Protein AF-A5H0W5-F1 (afdb_monomer_lite)

Sequence (96 aa):
HPYFSYKDLLGFFILGLLLTLLALFAPNLLGDTENFIPADPLLTPPHIKPEWYFLFAYAILRSIPNKLGGVLALLFSILILMLVPMLHTSKQRSAT

pLDDT: mean 95.61, std 6.2, range [53.81, 98.62]

Secondary structure (DSSP, 8-state):
--HHHHHHHHHHHHHHHHHHHHHHH-TTTTS-GGGGSPP-TT---TT----GGGHHHHHHHHHSSSHHHHHHHHHHHHHHHHHTTTT---S-PPP-

Radius of gyration: 20.55 Å; chains: 1; bounding box: 57×20×48 Å

Organism: Amblyraja radiata (NCBI:txid386614)

InterPro domains:
  IPR005798 Cytochrome b/b6, C-terminal [PF00032] (38-95)
  IPR005798 Cytochrome b/b6, C-terminal [PS51003] (1-96)
  IPR027387 Cytochrome b/b6-like domain superfamily [G3DSA:1.20.810.10] (1-96)
  IPR036150 Cytochrome b/b6, C-terminal domain superfamily [SSF81648] (1-94)

Structure (mmCIF, N/CA/C/O backbone):
data_AF-A5H0W5-F1
#
_entry.id   AF-A5H0W5-F1
#
loop_
_atom_site.group_PDB
_atom_site.id
_atom_site.type_symbol
_atom_site.label_atom_id
_atom_site.label_alt_id
_atom_site.label_comp_id
_atom_site.label_asym_id
_atom_site.label_entity_id
_atom_site.label_seq_id
_atom_site.pdbx_PDB_ins_code
_atom_site.Cartn_x
_atom_site.Cartn_y
_atom_site.Cartn_z
_atom_site.occupancy
_atom_site.B_iso_or_equiv
_atom_site.auth_seq_id
_atom_site.auth_comp_id
_atom_site.auth_asym_id
_atom_site.auth_atom_id
_atom_site.pdbx_PDB_model_num
ATOM 1 N N . HIS A 1 1 ? 21.799 9.699 -24.039 1.00 69.38 1 HIS A N 1
ATOM 2 C CA . HIS A 1 1 ? 20.494 9.272 -24.587 1.00 69.38 1 HIS A CA 1
ATOM 3 C C . HIS A 1 1 ? 20.747 8.343 -25.757 1.00 69.38 1 HIS A C 1
ATOM 5 O O . HIS A 1 1 ? 21.229 8.821 -26.775 1.00 69.38 1 HIS A O 1
ATOM 11 N N . PRO A 1 2 ? 20.672 7.020 -25.519 1.00 90.00 2 PRO A N 1
ATOM 12 C CA . PRO A 1 2 ? 19.416 6.296 -25.793 1.00 90.00 2 PRO A CA 1
ATOM 13 C C . PRO A 1 2 ? 18.970 5.285 -24.712 1.00 90.00 2 PRO A C 1
ATOM 15 O O . PRO A 1 2 ? 17.807 4.899 -24.676 1.00 90.00 2 PRO A O 1
ATOM 18 N N . TYR A 1 3 ? 19.866 4.873 -23.811 1.00 94.12 3 TYR A N 1
ATOM 19 C CA . TYR A 1 3 ? 19.638 3.724 -22.924 1.00 94.12 3 TYR A CA 1
ATOM 20 C C . TYR A 1 3 ? 18.467 3.893 -21.949 1.00 94.12 3 TYR A C 1
ATOM 22 O O . TYR A 1 3 ? 17.581 3.045 -21.910 1.00 94.12 3 TYR A O 1
ATOM 30 N N . PHE A 1 4 ? 18.426 4.996 -21.195 1.00 95.50 4 PHE A N 1
ATOM 31 C CA . PHE A 1 4 ? 17.317 5.244 -20.269 1.00 95.50 4 PHE A CA 1
ATOM 32 C C . PHE A 1 4 ? 15.990 5.455 -21.003 1.00 95.50 4 PHE A C 1
ATOM 34 O O . PHE A 1 4 ? 14.979 4.941 -20.559 1.00 95.50 4 PHE A O 1
ATOM 41 N N . SER A 1 5 ? 15.999 6.081 -22.184 1.00 96.81 5 SER A N 1
ATOM 42 C CA . SER A 1 5 ? 14.785 6.265 -22.987 1.00 96.81 5 SER A CA 1
ATOM 43 C C . SER A 1 5 ? 14.172 4.933 -23.441 1.00 96.81 5 SER A C 1
ATOM 45 O O . SER A 1 5 ? 12.971 4.742 -23.285 1.00 96.81 5 SER A O 1
ATOM 47 N N . TYR A 1 6 ? 14.977 3.986 -23.941 1.00 97.12 6 TYR A N 1
ATOM 48 C CA . TYR A 1 6 ? 14.473 2.648 -24.284 1.00 97.12 6 TYR A CA 1
ATOM 49 C C . TYR A 1 6 ? 14.030 1.856 -23.050 1.00 97.12 6 TYR A C 1
ATOM 51 O O . TYR A 1 6 ? 13.016 1.162 -23.100 1.00 97.12 6 TYR A O 1
ATOM 59 N N . LYS A 1 7 ? 14.758 1.981 -21.934 1.00 96.88 7 LYS A N 1
ATOM 60 C CA . LYS A 1 7 ? 14.401 1.337 -20.664 1.00 96.88 7 LYS A CA 1
ATOM 61 C C . LYS A 1 7 ? 13.054 1.836 -20.135 1.00 96.88 7 LYS A C 1
ATOM 63 O O . LYS A 1 7 ? 12.210 1.030 -19.755 1.00 96.88 7 LYS A O 1
ATOM 68 N N . ASP A 1 8 ? 12.848 3.148 -20.135 1.00 97.25 8 ASP A N 1
ATOM 69 C CA . ASP A 1 8 ? 11.630 3.773 -19.624 1.00 97.25 8 ASP A CA 1
ATOM 70 C C . ASP A 1 8 ? 10.442 3.470 -20.543 1.00 97.25 8 ASP A C 1
ATOM 72 O O . ASP A 1 8 ? 9.357 3.155 -20.059 1.00 97.25 8 ASP A O 1
ATOM 76 N N . LEU A 1 9 ? 10.659 3.459 -21.864 1.00 98.00 9 LEU A N 1
ATOM 77 C CA . LEU A 1 9 ? 9.645 3.058 -22.839 1.00 98.00 9 LEU A CA 1
ATOM 78 C C . LEU A 1 9 ? 9.205 1.601 -22.631 1.00 98.00 9 LEU A C 1
ATOM 80 O O . LEU A 1 9 ? 8.010 1.312 -22.637 1.00 98.00 9 LEU A O 1
ATOM 84 N N . LEU A 1 10 ? 10.153 0.690 -22.396 1.00 98.06 10 LEU A N 1
ATOM 85 C CA . LEU A 1 10 ? 9.841 -0.698 -22.058 1.00 98.06 10 LEU A CA 1
ATOM 86 C C . LEU A 1 10 ? 9.020 -0.785 -20.762 1.00 98.06 10 LEU A C 1
ATOM 88 O O . LEU A 1 10 ? 7.999 -1.470 -20.731 1.00 98.06 10 LEU A O 1
ATOM 92 N N . GLY A 1 11 ? 9.431 -0.068 -19.711 1.00 98.25 11 GLY A N 1
ATOM 93 C CA . GLY A 1 11 ? 8.700 -0.015 -18.442 1.00 98.25 11 GLY A CA 1
ATOM 94 C C . GLY A 1 11 ? 7.270 0.509 -18.602 1.00 98.25 11 GLY A C 1
ATOM 95 O O . GLY A 1 11 ? 6.336 -0.061 -18.039 1.00 98.25 11 GLY A O 1
ATOM 96 N N . PHE A 1 12 ? 7.084 1.537 -19.430 1.00 98.38 12 PHE A N 1
ATOM 97 C CA . PHE A 1 12 ? 5.771 2.082 -19.760 1.00 98.38 12 PHE A CA 1
ATOM 98 C C . PHE A 1 12 ? 4.873 1.051 -20.455 1.00 98.38 12 PHE A C 1
ATOM 100 O O . PHE A 1 12 ? 3.718 0.888 -20.062 1.00 98.38 12 PHE A O 1
ATOM 107 N N . PHE A 1 13 ? 5.393 0.311 -21.441 1.00 98.56 13 PHE A N 1
ATOM 108 C CA . PHE A 1 13 ? 4.617 -0.733 -22.117 1.00 98.56 13 PHE A CA 1
ATOM 109 C C . PHE A 1 13 ? 4.231 -1.878 -21.180 1.00 98.56 13 PHE A C 1
ATOM 111 O O . PHE A 1 13 ? 3.101 -2.358 -21.252 1.00 98.56 13 PHE A O 1
ATOM 118 N N . ILE A 1 14 ? 5.123 -2.287 -20.273 1.00 98.56 14 ILE A N 1
ATOM 119 C CA . ILE A 1 14 ? 4.811 -3.307 -19.261 1.00 98.56 14 ILE A CA 1
ATOM 120 C C . ILE A 1 14 ? 3.691 -2.817 -18.336 1.00 98.56 14 ILE A C 1
ATOM 122 O O . ILE A 1 14 ? 2.721 -3.542 -18.116 1.00 98.56 14 ILE A O 1
ATOM 126 N N . LEU A 1 15 ? 3.783 -1.582 -17.830 1.00 98.50 15 LEU A N 1
ATOM 127 C CA . LEU A 1 15 ? 2.742 -0.990 -16.987 1.00 98.50 15 LEU A CA 1
ATOM 128 C C . LEU A 1 15 ? 1.398 -0.912 -17.726 1.00 98.50 15 LEU A C 1
ATOM 130 O O . LEU A 1 15 ? 0.370 -1.308 -17.178 1.00 98.50 15 LEU A O 1
ATOM 134 N N . GLY A 1 16 ? 1.407 -0.438 -18.974 1.00 98.62 16 GLY A N 1
ATOM 135 C CA . GLY A 1 16 ? 0.212 -0.340 -19.810 1.00 98.62 16 GLY A CA 1
ATOM 136 C C . GLY A 1 16 ? -0.426 -1.702 -20.084 1.00 98.62 16 GLY A C 1
ATOM 137 O O . GLY A 1 16 ? -1.646 -1.842 -19.992 1.00 98.62 16 GLY A O 1
ATOM 138 N N . LEU A 1 17 ? 0.382 -2.731 -20.351 1.00 98.56 17 LEU A N 1
ATOM 139 C CA . LEU A 1 17 ? -0.106 -4.097 -20.529 1.00 98.56 17 LEU A CA 1
ATOM 140 C C . LEU A 1 17 ? -0.782 -4.614 -19.252 1.00 98.56 17 LEU A C 1
ATOM 142 O O . LEU A 1 17 ? -1.906 -5.099 -19.310 1.00 98.56 17 LEU A O 1
ATOM 146 N N . LEU A 1 18 ? -0.145 -4.473 -18.088 1.00 98.50 18 LEU A N 1
ATOM 147 C CA . LEU A 1 18 ? -0.726 -4.929 -16.820 1.00 98.50 18 LEU A CA 1
ATOM 148 C C . LEU A 1 18 ? -2.030 -4.194 -16.485 1.00 98.50 18 LEU A C 1
ATOM 150 O O . LEU A 1 18 ? -3.002 -4.822 -16.065 1.00 98.50 18 LEU A O 1
ATOM 154 N N . LEU A 1 19 ? -2.076 -2.880 -16.715 1.00 98.50 19 LEU A N 1
ATOM 155 C CA . LEU A 1 19 ? -3.274 -2.077 -16.483 1.00 98.50 19 LEU A CA 1
ATOM 156 C C . LEU A 1 19 ? -4.421 -2.479 -17.418 1.00 98.50 19 LEU A C 1
ATOM 158 O O . LEU A 1 19 ? -5.554 -2.628 -16.968 1.00 98.50 19 LEU A O 1
ATOM 162 N N . THR A 1 20 ? -4.137 -2.675 -18.708 1.00 98.50 20 THR A N 1
ATOM 163 C CA . THR A 1 20 ? -5.154 -3.095 -19.686 1.00 98.50 20 THR A CA 1
ATOM 164 C C . THR A 1 20 ? -5.656 -4.507 -19.412 1.00 98.50 20 THR A C 1
ATOM 166 O O . THR A 1 20 ? -6.858 -4.739 -19.502 1.00 98.50 20 THR A O 1
ATOM 169 N N . LEU A 1 21 ? -4.783 -5.429 -18.997 1.00 98.56 21 LEU A N 1
ATOM 170 C CA . LEU A 1 21 ? -5.199 -6.764 -18.571 1.00 98.56 21 LEU A CA 1
ATOM 171 C C . LEU A 1 21 ? -6.157 -6.699 -17.376 1.00 98.56 21 LEU A C 1
ATOM 173 O O . LEU A 1 21 ? -7.216 -7.324 -17.412 1.00 98.56 21 LEU A O 1
ATOM 177 N N . LEU A 1 22 ? -5.822 -5.912 -16.348 1.00 98.56 22 LEU A N 1
ATOM 178 C CA . LEU A 1 22 ? -6.693 -5.723 -15.189 1.00 98.56 22 LEU A CA 1
ATOM 179 C C . LEU A 1 22 ? -8.039 -5.112 -15.603 1.00 98.56 22 LEU A C 1
ATOM 181 O O . LEU A 1 22 ? -9.083 -5.656 -15.263 1.00 98.56 22 LEU A O 1
ATOM 185 N N . ALA A 1 23 ? -8.026 -4.019 -16.365 1.00 98.19 23 ALA A N 1
ATOM 186 C CA . ALA A 1 23 ? -9.239 -3.293 -16.732 1.00 98.19 23 ALA A CA 1
ATOM 187 C C . ALA A 1 23 ? -10.174 -4.094 -17.653 1.00 98.19 23 ALA A C 1
ATOM 189 O O . ALA A 1 23 ? -11.391 -4.011 -17.504 1.00 98.19 23 ALA A O 1
ATOM 190 N N . LEU A 1 24 ? -9.627 -4.861 -18.603 1.00 98.50 24 LEU A N 1
ATOM 191 C CA . LEU A 1 24 ? -10.428 -5.581 -19.597 1.00 98.50 24 LEU A CA 1
ATOM 192 C C . LEU A 1 24 ? -10.875 -6.965 -19.122 1.00 98.50 24 LEU A C 1
ATOM 194 O O . LEU A 1 24 ? -11.982 -7.381 -19.456 1.00 98.50 24 LEU A O 1
ATOM 198 N N . PHE A 1 25 ? -10.045 -7.681 -18.358 1.00 98.38 25 PHE A N 1
ATOM 199 C CA . PHE A 1 25 ? -10.356 -9.055 -17.948 1.00 98.38 25 PHE A CA 1
ATOM 200 C C . PHE A 1 25 ? -10.835 -9.174 -16.500 1.00 98.38 25 PHE A C 1
ATOM 202 O O . PHE A 1 25 ? -11.566 -10.113 -16.190 1.00 98.38 25 PHE A O 1
ATOM 209 N N . ALA A 1 26 ? -10.449 -8.260 -15.604 1.00 98.00 26 ALA A N 1
ATOM 210 C CA . ALA A 1 26 ? -10.768 -8.367 -14.180 1.00 98.00 26 ALA A CA 1
ATOM 211 C C . ALA A 1 26 ? -10.962 -6.993 -13.491 1.00 98.00 26 ALA A C 1
ATOM 213 O O . ALA A 1 26 ? -10.313 -6.717 -12.477 1.00 98.00 26 ALA A O 1
ATOM 214 N N . PRO A 1 27 ? -11.864 -6.123 -13.995 1.00 97.06 27 PRO A N 1
ATOM 215 C CA . PRO A 1 27 ? -11.961 -4.721 -13.565 1.00 97.06 27 PRO A CA 1
ATOM 216 C C . PRO A 1 27 ? -12.272 -4.545 -12.073 1.00 97.06 27 PRO A C 1
ATOM 218 O O . PRO A 1 27 ? -11.817 -3.588 -11.455 1.00 97.06 27 PRO A O 1
ATOM 221 N N . ASN A 1 28 ? -13.007 -5.491 -11.482 1.00 96.88 28 ASN A N 1
ATOM 222 C CA . ASN A 1 28 ? -13.427 -5.435 -10.080 1.00 96.88 28 ASN A CA 1
ATOM 223 C C . ASN A 1 28 ? -12.534 -6.262 -9.143 1.00 96.88 28 ASN A C 1
ATOM 225 O O . ASN A 1 28 ? -12.841 -6.369 -7.961 1.00 96.88 28 ASN A O 1
ATOM 229 N N . LEU A 1 29 ? -11.435 -6.847 -9.638 1.00 97.56 29 LEU A N 1
ATOM 230 C CA . LEU A 1 29 ? -10.580 -7.743 -8.848 1.00 97.56 29 LEU A CA 1
ATOM 231 C C . LEU A 1 29 ? -9.984 -7.069 -7.606 1.00 97.56 29 LEU A C 1
ATOM 233 O O . LEU A 1 29 ? -9.803 -7.714 -6.579 1.00 97.56 29 LEU A O 1
ATOM 237 N N . LEU A 1 30 ? -9.659 -5.780 -7.715 1.00 97.19 30 LEU A N 1
ATOM 238 C CA . LEU A 1 30 ? -9.061 -4.993 -6.635 1.00 97.19 30 LEU A CA 1
ATOM 239 C C . LEU A 1 30 ? -10.088 -4.155 -5.853 1.00 97.19 30 LEU A C 1
ATOM 241 O O . LEU A 1 30 ? -9.705 -3.451 -4.919 1.00 97.19 30 LEU A O 1
ATOM 245 N N . GLY A 1 31 ? -11.361 -4.186 -6.254 1.00 94.69 31 GLY A N 1
ATOM 246 C CA . GLY A 1 31 ? -12.441 -3.420 -5.633 1.00 94.69 31 GLY A CA 1
ATOM 247 C C . GLY A 1 31 ? -13.172 -4.207 -4.547 1.00 94.69 31 GLY A C 1
ATOM 248 O O . GLY A 1 31 ? -13.046 -5.426 -4.451 1.00 94.69 31 GLY A O 1
ATOM 249 N N . ASP A 1 32 ? -13.963 -3.501 -3.740 1.00 95.19 32 ASP A N 1
ATOM 250 C CA . ASP A 1 32 ? -14.897 -4.125 -2.805 1.00 95.19 32 ASP A CA 1
ATOM 251 C C . ASP A 1 32 ? -16.309 -4.147 -3.400 1.00 95.19 32 ASP A C 1
ATOM 253 O O . ASP A 1 32 ? -16.779 -3.145 -3.944 1.00 95.19 32 ASP A O 1
ATOM 257 N N . THR A 1 33 ? -16.993 -5.285 -3.292 1.00 93.38 33 THR A N 1
ATOM 258 C CA . THR A 1 33 ? -18.377 -5.438 -3.745 1.00 93.38 33 THR A CA 1
ATOM 259 C C . THR A 1 33 ? -19.351 -4.550 -2.973 1.00 93.38 33 THR A C 1
ATOM 261 O O . THR A 1 33 ? -20.367 -4.146 -3.536 1.00 93.38 33 THR A O 1
ATOM 264 N N . GLU A 1 34 ? -19.050 -4.211 -1.714 1.00 93.12 34 GLU A N 1
ATOM 265 C CA . GLU A 1 34 ? -19.905 -3.346 -0.887 1.00 93.12 34 GLU A CA 1
ATOM 266 C C . GLU A 1 34 ? -20.019 -1.921 -1.460 1.00 93.12 34 GLU A C 1
ATOM 268 O O . GLU A 1 34 ? -21.057 -1.284 -1.303 1.00 93.12 34 GLU A O 1
ATOM 273 N N . ASN A 1 35 ? -19.027 -1.452 -2.231 1.00 95.12 35 ASN A N 1
ATOM 274 C CA . ASN A 1 35 ? -19.037 -0.119 -2.854 1.00 95.12 35 ASN A CA 1
ATOM 275 C C . ASN A 1 35 ? -20.027 0.025 -4.026 1.00 95.12 35 ASN A C 1
ATOM 277 O O . ASN A 1 35 ? -20.227 1.133 -4.522 1.00 95.12 35 ASN A O 1
ATOM 281 N N . PHE A 1 36 ? -20.649 -1.067 -4.485 1.00 95.12 36 PHE A N 1
ATOM 282 C CA . PHE A 1 36 ? -21.741 -1.005 -5.466 1.00 95.12 36 PHE A CA 1
ATOM 283 C C . PHE A 1 36 ? -23.111 -0.749 -4.823 1.00 95.12 36 PHE A C 1
ATOM 285 O O . PHE A 1 36 ? -24.084 -0.497 -5.537 1.00 95.12 36 PHE A O 1
ATOM 292 N N . ILE A 1 3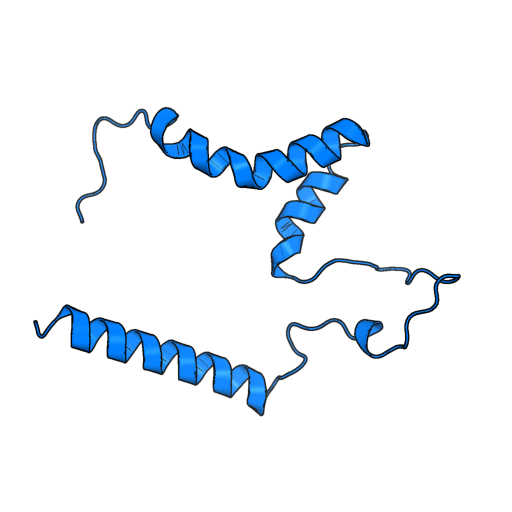7 ? -23.204 -0.808 -3.494 1.00 94.94 37 ILE A N 1
ATOM 293 C CA . ILE A 1 37 ? -24.419 -0.491 -2.745 1.00 94.94 37 ILE A CA 1
ATOM 294 C C . ILE A 1 37 ? -24.400 1.016 -2.431 1.00 94.94 37 ILE A C 1
ATOM 296 O O . ILE A 1 37 ? -23.389 1.515 -1.935 1.00 94.94 37 ILE A O 1
ATOM 300 N N . PRO A 1 38 ? -25.484 1.771 -2.704 1.00 95.62 38 PRO A N 1
ATOM 301 C CA . PRO A 1 38 ? -25.565 3.176 -2.315 1.00 95.62 38 PRO A CA 1
ATOM 302 C C . PRO A 1 38 ? -25.344 3.362 -0.809 1.00 95.62 38 PRO A C 1
ATOM 304 O O . PRO A 1 38 ? -25.839 2.575 -0.004 1.00 95.62 38 PRO A O 1
ATOM 307 N N . ALA A 1 39 ? -24.620 4.415 -0.429 1.00 94.62 39 ALA A N 1
ATOM 308 C CA . ALA A 1 39 ? -24.285 4.667 0.968 1.00 94.62 39 ALA A CA 1
ATOM 309 C C . ALA A 1 39 ? -25.535 4.946 1.824 1.00 94.62 39 ALA A C 1
ATOM 311 O O . ALA A 1 39 ? -26.343 5.813 1.486 1.00 94.62 39 ALA A O 1
ATOM 312 N N . ASP A 1 40 ? -25.636 4.262 2.964 1.00 96.56 40 ASP A N 1
ATOM 313 C CA . ASP A 1 40 ? -26.642 4.499 4.001 1.00 96.56 40 ASP A CA 1
ATOM 314 C C . ASP A 1 40 ? -25.949 4.992 5.288 1.00 96.56 40 ASP A C 1
ATOM 316 O O . ASP A 1 40 ? -25.216 4.230 5.920 1.00 96.56 40 ASP A O 1
ATOM 320 N N . PRO A 1 41 ? -26.156 6.254 5.712 1.00 95.81 41 PRO A N 1
ATOM 321 C CA . PRO A 1 41 ? -25.549 6.790 6.932 1.00 95.81 41 PRO A CA 1
ATOM 322 C C . PRO A 1 41 ? -25.962 6.069 8.223 1.00 95.81 41 PRO A C 1
ATOM 324 O O . PRO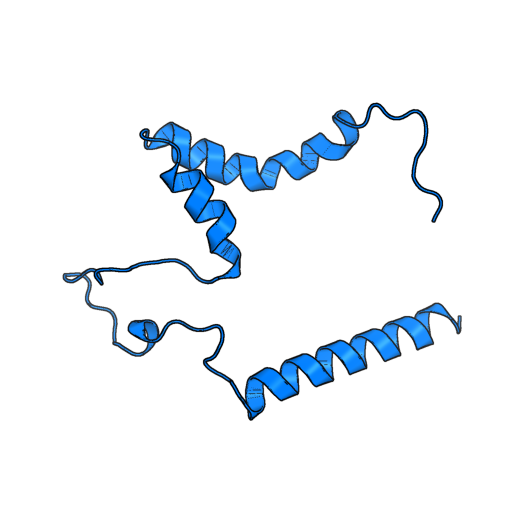 A 1 41 ? -25.294 6.233 9.244 1.00 95.81 41 PRO A O 1
ATOM 327 N N . LEU A 1 42 ? -27.072 5.326 8.210 1.00 96.62 42 LEU A N 1
ATOM 328 C CA . LEU A 1 42 ? -27.612 4.636 9.382 1.00 96.62 42 LEU A CA 1
ATOM 329 C C . LEU A 1 42 ? -27.128 3.185 9.497 1.00 96.62 42 LEU A C 1
ATOM 331 O O . LEU A 1 42 ? -27.341 2.564 10.541 1.00 96.62 42 LEU A O 1
ATOM 335 N N . LEU A 1 43 ? -26.473 2.645 8.465 1.00 95.06 43 LEU A N 1
ATOM 336 C CA . LEU A 1 43 ? -26.068 1.244 8.402 1.00 95.06 43 LEU A CA 1
ATOM 337 C C . LEU A 1 43 ? -24.590 1.104 8.022 1.00 95.06 43 LEU A C 1
ATOM 339 O O . LEU A 1 43 ? -24.173 1.441 6.919 1.00 95.06 43 LEU A O 1
ATOM 343 N N . THR A 1 44 ? -23.789 0.545 8.932 1.00 92.25 44 THR A N 1
ATOM 344 C CA . THR A 1 44 ? -22.392 0.193 8.644 1.00 92.25 44 THR A CA 1
ATOM 345 C C . THR A 1 44 ? -22.282 -1.266 8.205 1.00 92.25 44 THR A C 1
ATOM 347 O O . THR A 1 44 ? -22.756 -2.139 8.941 1.00 92.25 44 THR A O 1
ATOM 350 N N . PRO A 1 45 ? -21.615 -1.562 7.077 1.00 93.38 45 PRO A N 1
ATOM 351 C CA . PRO A 1 45 ? -21.370 -2.936 6.661 1.00 93.38 45 PRO A CA 1
ATOM 352 C C . PRO A 1 45 ? -20.546 -3.731 7.691 1.00 93.38 45 PRO A C 1
ATOM 354 O O . PRO A 1 45 ? -19.673 -3.166 8.360 1.00 93.38 45 PRO A O 1
ATOM 357 N N . PRO A 1 46 ? -20.783 -5.049 7.828 1.00 89.75 46 PRO A N 1
ATOM 358 C CA . PRO A 1 46 ? -20.172 -5.869 8.877 1.00 89.75 46 PRO A CA 1
ATOM 359 C C . PRO A 1 46 ? -18.651 -6.035 8.730 1.00 89.75 46 PRO A C 1
ATOM 361 O O . PRO A 1 46 ? -17.954 -6.202 9.732 1.00 89.75 46 PRO A O 1
ATOM 364 N N . HIS A 1 47 ? -18.118 -5.985 7.506 1.00 90.94 47 HIS A N 1
ATOM 365 C CA . HIS A 1 47 ? -16.695 -6.192 7.219 1.00 90.94 47 HIS A CA 1
ATOM 366 C C . HIS A 1 47 ? -16.032 -4.967 6.577 1.00 90.94 47 HIS A C 1
ATOM 368 O O . HIS A 1 47 ? -15.128 -5.116 5.752 1.00 90.94 47 HIS A O 1
ATOM 374 N N . ILE A 1 48 ? -16.431 -3.763 7.010 1.00 93.56 48 ILE A N 1
ATOM 375 C CA . ILE A 1 48 ? -15.875 -2.502 6.514 1.00 93.56 48 ILE A CA 1
ATOM 376 C C . ILE A 1 48 ? -14.342 -2.477 6.617 1.00 93.56 48 ILE A C 1
ATOM 378 O O . ILE A 1 48 ? -13.739 -2.663 7.681 1.00 93.56 48 ILE A O 1
ATOM 382 N N . LYS A 1 49 ? -13.700 -2.236 5.480 1.00 94.31 49 LYS A N 1
ATOM 383 C CA . LYS A 1 49 ? -12.248 -2.135 5.331 1.00 94.31 49 LYS A CA 1
ATOM 384 C C . LYS A 1 49 ? -11.935 -1.081 4.270 1.00 94.31 49 LYS A C 1
ATOM 386 O O . LYS A 1 49 ? -12.758 -0.856 3.386 1.00 94.31 49 LYS A O 1
ATOM 391 N N . PRO A 1 50 ? -10.766 -0.434 4.342 1.00 97.12 50 PRO A N 1
ATOM 392 C CA . PRO A 1 50 ? -10.331 0.429 3.260 1.00 97.12 50 PRO A CA 1
ATOM 393 C C . PRO A 1 50 ? -9.859 -0.409 2.066 1.00 97.12 50 PRO A C 1
ATOM 395 O O . PRO A 1 50 ? -9.723 -1.636 2.141 1.00 97.12 50 PRO A O 1
ATOM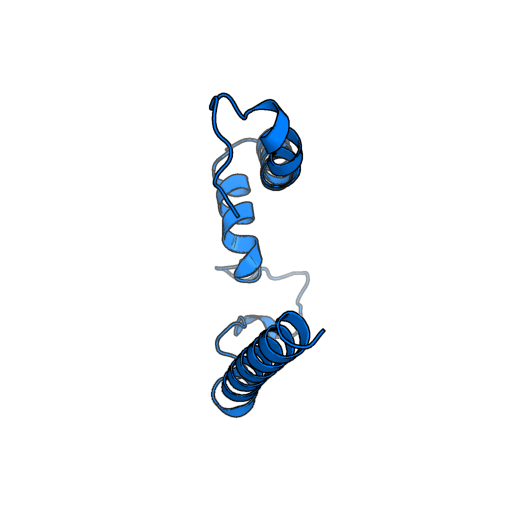 398 N N . GLU A 1 51 ? -9.540 0.272 0.978 1.00 97.62 51 GLU A N 1
ATOM 399 C CA . GLU A 1 51 ? -8.939 -0.316 -0.207 1.00 97.62 51 GLU A CA 1
ATOM 400 C C . GLU A 1 51 ? -7.607 -1.004 0.119 1.00 97.62 51 GLU A C 1
ATOM 402 O O . GLU A 1 51 ? -6.904 -0.679 1.083 1.00 97.62 51 GLU A O 1
ATOM 407 N N . TRP A 1 52 ? -7.242 -1.971 -0.722 1.00 97.56 52 TRP A N 1
ATOM 408 C CA . TRP A 1 52 ? -6.141 -2.902 -0.469 1.00 97.56 52 TRP A CA 1
ATOM 409 C C . TRP A 1 52 ? -4.802 -2.214 -0.154 1.00 97.56 52 TRP A C 1
ATOM 411 O O . TRP A 1 52 ? -4.069 -2.672 0.724 1.00 97.56 52 TRP A O 1
ATOM 421 N N . TYR A 1 53 ? -4.498 -1.089 -0.807 1.00 97.50 53 TYR A N 1
ATOM 422 C CA . TYR A 1 53 ? -3.254 -0.338 -0.605 1.00 97.50 53 TYR A CA 1
ATOM 423 C C . TYR A 1 53 ? -3.177 0.376 0.754 1.00 97.50 53 TYR A C 1
ATOM 425 O O . TYR A 1 53 ? -2.083 0.740 1.181 1.00 97.50 53 TYR A O 1
ATOM 433 N N . PHE A 1 54 ? -4.291 0.525 1.477 1.00 98.00 54 PHE A N 1
ATOM 434 C CA . PHE A 1 54 ? -4.324 1.064 2.842 1.00 98.00 54 PHE A CA 1
ATOM 435 C C . PHE A 1 54 ? -4.383 -0.011 3.933 1.00 98.00 54 PHE A C 1
ATOM 437 O O . PHE A 1 54 ? -4.281 0.318 5.119 1.00 98.00 54 PHE A O 1
ATOM 444 N N . LEU A 1 55 ? -4.504 -1.295 3.581 1.00 97.88 55 LEU A N 1
ATOM 445 C CA . LEU A 1 55 ? -4.663 -2.368 4.569 1.00 97.88 55 LEU A CA 1
ATOM 446 C C . LEU A 1 55 ? -3.488 -2.470 5.549 1.00 97.88 55 LEU A C 1
ATOM 448 O O . LEU A 1 55 ? -3.716 -2.759 6.723 1.00 97.88 55 LEU A O 1
ATOM 452 N N . PHE A 1 56 ? -2.254 -2.187 5.116 1.00 98.19 56 PHE A N 1
ATOM 453 C CA . PHE A 1 56 ? -1.090 -2.194 6.013 1.00 98.19 56 PHE A CA 1
ATOM 454 C C . PHE A 1 56 ? -1.226 -1.137 7.124 1.00 98.19 56 PHE A C 1
ATOM 456 O O . PHE A 1 56 ? -1.004 -1.420 8.300 1.00 98.19 56 PHE A O 1
ATOM 463 N N . ALA A 1 57 ? -1.660 0.069 6.758 1.00 97.69 57 ALA A N 1
ATOM 464 C CA . ALA A 1 57 ? -1.809 1.198 7.664 1.00 97.69 57 ALA A CA 1
ATOM 465 C C . ALA A 1 57 ? -3.020 0.992 8.593 1.00 97.69 57 ALA A C 1
ATOM 467 O O . ALA A 1 57 ? -2.952 1.241 9.798 1.00 97.69 57 ALA A O 1
ATOM 468 N N . TYR A 1 58 ? -4.108 0.436 8.054 1.00 97.38 58 TYR A N 1
ATOM 469 C CA . TYR A 1 58 ? -5.292 0.040 8.816 1.00 97.38 58 TYR A CA 1
ATOM 470 C C . TYR A 1 58 ? -5.005 -1.074 9.833 1.00 97.38 58 TYR A C 1
ATOM 472 O O . TYR A 1 58 ? -5.536 -1.051 10.946 1.00 97.38 58 TYR A O 1
ATOM 480 N N . ALA A 1 59 ? -4.140 -2.032 9.495 1.00 97.94 59 ALA A N 1
ATOM 481 C CA . ALA A 1 59 ? -3.686 -3.052 10.436 1.00 97.94 59 ALA A CA 1
ATOM 482 C C . ALA A 1 59 ? -2.899 -2.432 11.605 1.00 97.94 59 ALA A C 1
ATOM 484 O O . ALA A 1 59 ? -3.175 -2.763 12.759 1.00 97.94 59 ALA A O 1
ATOM 485 N N . ILE A 1 60 ? -1.995 -1.484 11.329 1.00 98.19 60 ILE A N 1
ATOM 486 C CA . ILE A 1 60 ? -1.257 -0.740 12.366 1.00 98.19 60 ILE A CA 1
ATOM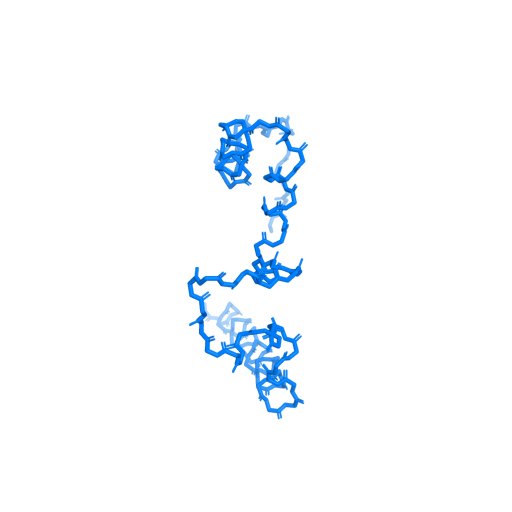 487 C C . ILE A 1 60 ? -2.229 0.025 13.275 1.00 98.19 60 ILE A C 1
ATOM 489 O O . ILE A 1 60 ? -2.150 -0.106 14.496 1.00 98.19 60 ILE A O 1
ATOM 493 N N . LEU A 1 61 ? -3.194 0.750 12.702 1.00 97.69 61 LEU A N 1
ATOM 494 C CA . LEU A 1 61 ? -4.210 1.496 13.453 1.00 97.69 61 LEU A CA 1
ATOM 495 C C . LEU A 1 61 ? -4.985 0.604 14.438 1.00 97.69 61 LEU A C 1
ATOM 497 O O . LEU A 1 61 ? -5.168 0.987 15.592 1.00 97.69 61 LEU A O 1
ATOM 501 N N . ARG A 1 62 ? -5.423 -0.585 14.002 1.00 96.81 62 ARG A N 1
ATOM 502 C CA . ARG A 1 62 ? -6.198 -1.526 14.835 1.00 96.81 62 ARG A CA 1
ATOM 503 C C . ARG A 1 62 ? -5.361 -2.304 15.848 1.00 96.81 62 ARG A C 1
ATOM 505 O O . ARG A 1 62 ? -5.927 -2.860 16.783 1.00 96.81 62 ARG A O 1
ATOM 512 N N . SER A 1 63 ? -4.041 -2.354 15.678 1.00 97.81 63 SER A N 1
ATOM 513 C CA . SER A 1 63 ? -3.153 -3.061 16.609 1.00 97.81 63 SER A CA 1
ATOM 514 C C . SER A 1 63 ? -3.006 -2.359 17.965 1.00 97.81 63 SER A C 1
ATOM 516 O O . SER A 1 63 ? -2.630 -2.996 18.947 1.00 97.81 63 SER A O 1
ATOM 518 N N . ILE A 1 64 ? -3.325 -1.060 18.039 1.00 98.06 64 ILE A N 1
ATOM 519 C CA . ILE A 1 64 ? -3.175 -0.249 19.249 1.00 98.06 64 ILE A CA 1
ATOM 520 C C . ILE 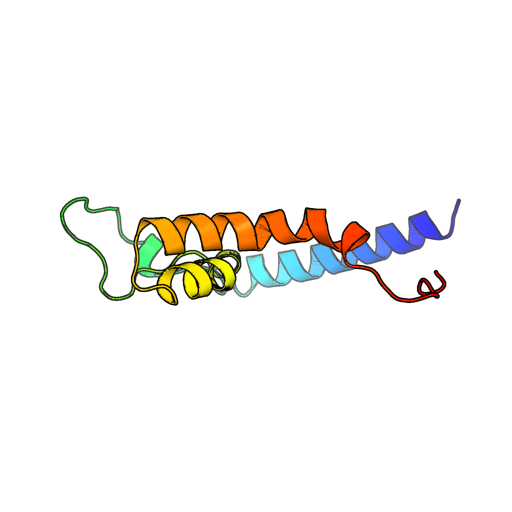A 1 64 ? -4.556 -0.006 19.879 1.00 98.06 64 ILE A C 1
ATOM 522 O O . ILE A 1 64 ? -5.357 0.737 19.309 1.00 98.06 64 ILE A O 1
ATOM 526 N N . PRO A 1 65 ? -4.846 -0.542 21.083 1.00 97.44 65 PRO A N 1
ATOM 527 C CA . PRO A 1 65 ? -6.133 -0.372 21.767 1.00 97.44 65 PRO A CA 1
ATOM 528 C C . PRO A 1 65 ? -6.261 1.011 22.445 1.00 97.44 65 PRO A C 1
ATOM 530 O O . PRO A 1 65 ? -6.728 1.137 23.574 1.00 97.44 65 PRO A O 1
ATOM 533 N N . ASN A 1 66 ? -5.817 2.074 21.771 1.00 98.25 66 ASN A N 1
ATOM 534 C CA . ASN A 1 66 ? -5.934 3.464 22.202 1.00 98.25 66 ASN A CA 1
ATOM 535 C C . ASN A 1 66 ? -6.208 4.354 20.984 1.00 98.25 66 ASN A C 1
ATOM 537 O O . ASN A 1 66 ? -5.459 4.315 20.010 1.00 98.25 66 ASN A O 1
ATOM 541 N N . LYS A 1 67 ? -7.244 5.199 21.058 1.00 95.81 67 LYS A N 1
ATOM 542 C CA . LYS A 1 67 ? -7.664 6.043 19.929 1.00 95.81 67 LYS A CA 1
ATOM 543 C C . LYS A 1 67 ? -6.566 7.004 19.461 1.00 95.81 67 LYS A C 1
ATOM 545 O O . LYS A 1 67 ? -6.299 7.078 18.267 1.00 95.81 67 LYS A O 1
ATOM 550 N N . LEU A 1 68 ? -5.928 7.728 20.382 1.00 98.06 68 LEU A N 1
ATOM 551 C CA . LEU A 1 68 ? -4.864 8.678 20.042 1.00 98.06 68 LEU A CA 1
ATOM 552 C C . LEU A 1 68 ? -3.603 7.944 19.570 1.00 98.06 68 LEU A C 1
ATOM 554 O O . LEU A 1 68 ? -3.030 8.305 18.547 1.00 98.06 68 LEU A O 1
ATOM 558 N N . GLY A 1 69 ? -3.204 6.888 20.282 1.00 98.25 69 GLY A N 1
ATOM 559 C CA . GLY A 1 69 ? -2.032 6.078 19.958 1.00 98.25 69 GLY A CA 1
ATOM 560 C C . GLY A 1 69 ? -2.129 5.428 18.579 1.00 98.25 69 GLY A C 1
ATOM 561 O O . GLY A 1 69 ? -1.175 5.499 17.811 1.00 98.25 69 GLY A O 1
ATOM 562 N N . GLY A 1 70 ? -3.290 4.872 18.227 1.00 98.06 70 GLY A N 1
ATOM 563 C CA . GLY A 1 70 ? -3.537 4.303 16.903 1.00 98.06 70 GLY A CA 1
ATOM 564 C C . GLY A 1 70 ? -3.430 5.343 15.786 1.00 98.06 70 GLY A C 1
ATOM 565 O O . GLY A 1 70 ? -2.779 5.089 14.775 1.00 98.06 70 GLY A O 1
ATOM 566 N N . VAL A 1 71 ? -4.008 6.536 15.974 1.00 98.06 71 VAL A N 1
ATOM 567 C CA . VAL A 1 71 ? -3.926 7.627 14.985 1.00 98.06 71 VAL A CA 1
ATOM 568 C C . VAL A 1 71 ? -2.490 8.133 14.826 1.00 98.06 71 VAL A C 1
ATOM 570 O O . VAL A 1 71 ? -2.033 8.340 13.703 1.00 98.06 71 VAL A O 1
ATOM 573 N N . LEU A 1 72 ? -1.748 8.286 15.926 1.00 98.44 72 LEU A N 1
ATOM 574 C CA . LEU A 1 72 ? -0.333 8.657 15.869 1.00 98.44 72 LEU A CA 1
ATOM 575 C C . LEU A 1 72 ? 0.495 7.578 15.163 1.00 98.44 72 LEU A C 1
ATOM 577 O O . LEU A 1 72 ? 1.313 7.906 14.310 1.00 98.44 72 LEU A O 1
ATOM 581 N N . ALA A 1 73 ? 0.266 6.298 15.453 1.00 98.12 73 ALA A N 1
ATOM 582 C CA . ALA A 1 73 ? 0.978 5.206 14.795 1.00 98.12 73 ALA A CA 1
ATOM 583 C C . ALA A 1 73 ? 0.664 5.108 13.298 1.00 98.12 73 ALA A C 1
ATOM 585 O O . ALA A 1 73 ? 1.572 4.873 12.503 1.00 98.12 73 ALA A O 1
ATOM 586 N N . LEU A 1 74 ? -0.588 5.347 12.896 1.00 97.75 74 LEU A N 1
ATOM 587 C CA . LEU A 1 74 ? -0.974 5.461 11.491 1.00 97.75 74 LEU A CA 1
ATOM 588 C C . LEU A 1 74 ? -0.160 6.559 10.793 1.00 97.75 74 LEU A C 1
ATOM 590 O O . LEU A 1 74 ? 0.454 6.302 9.759 1.00 97.75 74 LEU A O 1
ATOM 594 N N . LEU A 1 75 ? -0.101 7.758 11.378 1.00 97.88 75 LEU A N 1
ATOM 595 C CA . LEU A 1 75 ? 0.694 8.872 10.858 1.00 97.88 75 LEU A CA 1
ATOM 596 C C . LEU A 1 75 ? 2.181 8.488 10.755 1.00 97.88 75 LEU A C 1
ATOM 598 O O . LEU A 1 75 ? 2.807 8.644 9.704 1.00 97.88 75 LEU A O 1
ATOM 602 N N . PHE A 1 76 ? 2.744 7.927 11.827 1.00 98.06 76 PHE A N 1
ATOM 603 C CA . PHE A 1 76 ? 4.148 7.527 11.868 1.00 98.06 76 PHE A CA 1
ATOM 604 C C . PHE A 1 76 ? 4.484 6.370 10.922 1.00 98.06 76 PHE A C 1
ATOM 606 O O . PHE A 1 76 ? 5.625 6.306 10.474 1.00 98.06 76 PHE A O 1
ATOM 613 N N . SER A 1 77 ? 3.525 5.522 10.536 1.00 97.44 77 SER A N 1
ATOM 614 C CA . SER A 1 77 ? 3.752 4.454 9.547 1.00 97.44 77 SER A CA 1
ATOM 615 C C . SER A 1 77 ? 4.212 4.981 8.183 1.00 97.44 77 SER A C 1
ATOM 617 O O . SER A 1 77 ? 4.917 4.283 7.460 1.00 97.44 77 SER A O 1
ATOM 619 N N . ILE A 1 78 ? 3.868 6.232 7.864 1.00 97.81 78 ILE A N 1
ATOM 620 C CA . ILE A 1 78 ? 4.309 6.930 6.653 1.00 97.81 78 ILE A CA 1
ATOM 621 C C . ILE A 1 78 ? 5.498 7.841 6.975 1.00 97.81 78 ILE A C 1
ATOM 623 O O . ILE A 1 78 ? 6.512 7.809 6.277 1.00 97.81 78 ILE A O 1
ATOM 627 N N . LEU A 1 79 ? 5.418 8.634 8.053 1.00 97.75 79 LEU A N 1
ATOM 628 C CA . LEU A 1 79 ? 6.468 9.605 8.393 1.00 97.75 79 LEU A CA 1
ATOM 629 C C . LEU A 1 79 ? 7.810 8.956 8.753 1.00 97.75 79 LEU A C 1
ATOM 631 O O . LEU A 1 79 ? 8.848 9.599 8.594 1.00 97.75 79 LEU A O 1
ATOM 635 N N . ILE A 1 80 ? 7.820 7.690 9.183 1.00 97.75 80 ILE A N 1
ATOM 636 C CA . ILE A 1 80 ? 9.056 6.947 9.459 1.00 97.75 80 ILE A CA 1
ATOM 637 C C . ILE A 1 80 ? 9.992 6.896 8.243 1.00 97.75 80 ILE A C 1
ATOM 639 O O . ILE A 1 80 ? 11.208 6.850 8.419 1.00 97.75 80 ILE A O 1
ATOM 643 N N . LEU A 1 81 ? 9.465 7.006 7.016 1.00 97.69 81 LEU A N 1
ATOM 644 C CA . LEU A 1 81 ? 10.271 7.078 5.794 1.00 97.69 81 LEU A CA 1
ATOM 645 C C . LEU A 1 81 ? 11.237 8.273 5.787 1.00 97.69 81 LEU A C 1
ATOM 647 O O . LEU A 1 81 ? 12.336 8.164 5.248 1.00 97.69 81 LEU A O 1
ATOM 651 N N . MET A 1 82 ? 10.883 9.386 6.438 1.00 97.25 82 MET A N 1
ATOM 652 C CA . MET A 1 82 ? 11.768 10.552 6.561 1.00 97.25 82 MET A CA 1
ATOM 653 C C . MET A 1 82 ? 12.942 10.305 7.516 1.00 97.25 82 MET A C 1
ATOM 655 O O . MET A 1 82 ? 13.973 10.961 7.397 1.00 97.25 82 MET A O 1
ATOM 659 N N . LEU A 1 83 ? 12.808 9.353 8.445 1.00 97.62 83 LEU A N 1
ATOM 660 C CA . LEU A 1 83 ? 13.871 8.980 9.379 1.00 97.62 83 LEU A CA 1
ATOM 661 C C . LEU A 1 83 ? 14.853 7.974 8.772 1.00 97.62 83 LEU A C 1
ATOM 663 O O . LEU A 1 83 ? 15.965 7.844 9.278 1.00 97.62 83 LEU A O 1
ATOM 667 N N . VAL A 1 84 ? 14.493 7.293 7.678 1.00 96.75 84 VAL A N 1
ATOM 668 C CA . VAL A 1 84 ? 15.327 6.257 7.039 1.00 96.75 84 VAL A CA 1
ATOM 669 C C . VAL A 1 84 ? 16.772 6.719 6.778 1.00 96.75 84 VAL A C 1
ATOM 671 O O . VAL A 1 84 ? 17.681 5.964 7.125 1.00 96.75 84 VAL A O 1
ATOM 674 N N . PRO A 1 85 ? 17.044 7.936 6.254 1.00 95.12 85 PRO A N 1
ATOM 675 C CA . PRO A 1 85 ? 18.419 8.404 6.064 1.00 95.12 85 PRO A CA 1
ATOM 676 C C . PRO A 1 85 ? 19.191 8.582 7.377 1.00 95.12 85 PRO A C 1
ATOM 678 O O . PRO A 1 85 ? 20.383 8.298 7.425 1.00 95.12 85 PRO A O 1
ATOM 681 N N . MET A 1 86 ? 18.517 9.025 8.444 1.00 97.00 86 MET A N 1
ATOM 682 C CA . MET A 1 86 ? 19.126 9.218 9.766 1.00 97.00 86 MET A CA 1
ATOM 683 C C . MET A 1 86 ? 19.379 7.890 10.488 1.00 97.00 86 MET A C 1
ATOM 685 O O . MET A 1 86 ? 20.286 7.796 11.308 1.00 97.00 86 MET A O 1
ATOM 689 N N . LEU A 1 87 ? 18.585 6.862 10.180 1.00 97.44 87 LEU A N 1
ATOM 690 C CA . LEU A 1 87 ? 18.699 5.520 10.754 1.00 97.44 87 LEU A CA 1
ATOM 691 C C . LEU A 1 87 ? 19.75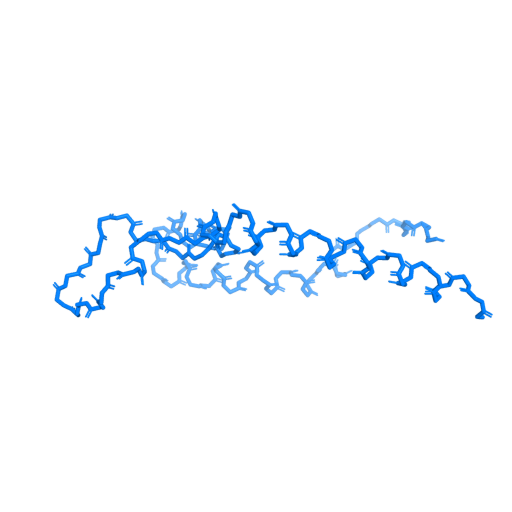0 4.646 10.045 1.00 97.44 87 LEU A C 1
ATOM 693 O O . LEU A 1 87 ? 20.014 3.527 10.485 1.00 97.44 87 LEU A O 1
ATOM 697 N N . HIS A 1 88 ? 20.355 5.118 8.951 1.00 96.50 88 HIS A N 1
ATOM 698 C CA . HIS A 1 88 ? 21.357 4.358 8.209 1.00 96.50 88 HIS A CA 1
ATOM 699 C C . HIS A 1 88 ? 22.698 4.307 8.956 1.00 96.50 88 HIS A C 1
ATOM 701 O O . HIS A 1 88 ? 23.405 5.305 9.061 1.00 96.50 88 HIS A O 1
ATOM 707 N N . THR A 1 89 ? 23.076 3.120 9.435 1.00 97.19 89 THR A N 1
ATOM 708 C CA . THR A 1 89 ? 24.323 2.893 10.193 1.00 97.19 89 THR A CA 1
ATOM 709 C C . THR A 1 89 ? 25.414 2.175 9.400 1.00 97.19 89 THR A C 1
ATOM 711 O O . THR A 1 89 ? 26.558 2.089 9.850 1.00 97.19 89 THR A O 1
ATOM 714 N N . SER A 1 90 ? 25.081 1.634 8.225 1.00 96.19 90 SER A N 1
ATOM 715 C CA . SER A 1 90 ? 26.047 0.925 7.390 1.00 96.19 90 SER A CA 1
ATOM 716 C C . SER A 1 90 ? 27.134 1.878 6.896 1.00 96.19 90 SER A C 1
ATOM 718 O O . SER A 1 90 ? 26.877 3.018 6.520 1.00 96.19 90 SER A O 1
ATOM 720 N N . LYS A 1 91 ? 28.371 1.377 6.841 1.00 94.06 91 LYS A N 1
ATOM 721 C CA . LYS A 1 91 ? 29.501 2.100 6.235 1.00 94.06 91 LYS A CA 1
ATOM 722 C C . LYS A 1 91 ? 29.427 2.127 4.705 1.00 94.06 91 LYS A C 1
ATOM 724 O O . LYS A 1 91 ? 30.198 2.835 4.067 1.00 94.06 91 LYS A O 1
ATOM 729 N N . GLN A 1 92 ? 28.550 1.316 4.121 1.00 93.69 92 GLN A N 1
ATOM 730 C CA . GLN A 1 92 ? 28.404 1.138 2.684 1.00 93.69 92 GLN A CA 1
ATOM 731 C C . GLN A 1 92 ? 26.988 1.493 2.246 1.00 93.69 92 GLN A C 1
ATOM 733 O O . GLN A 1 92 ? 26.006 1.015 2.822 1.00 93.69 92 GLN A O 1
ATOM 738 N N . ARG A 1 93 ? 26.906 2.253 1.155 1.00 91.75 93 ARG A N 1
ATOM 739 C CA . ARG A 1 93 ? 25.705 2.355 0.329 1.00 91.75 93 ARG A CA 1
ATOM 740 C C . ARG A 1 93 ? 25.783 1.292 -0.766 1.00 91.75 93 ARG A C 1
ATOM 742 O O . ARG A 1 93 ? 26.864 1.068 -1.306 1.00 91.75 93 ARG A O 1
ATOM 749 N N . SER A 1 94 ? 24.654 0.659 -1.099 1.00 91.12 94 SER A N 1
ATOM 750 C CA . SER A 1 94 ? 24.588 -0.236 -2.263 1.00 91.12 94 SER A CA 1
ATOM 751 C C . SER A 1 94 ? 25.079 0.508 -3.502 1.00 91.12 94 SER A C 1
ATOM 753 O O . SER A 1 94 ? 24.637 1.632 -3.753 1.00 91.12 94 SER A O 1
ATOM 755 N N . ALA A 1 95 ? 25.990 -0.112 -4.251 1.00 68.12 95 ALA A N 1
ATOM 756 C CA . ALA A 1 95 ? 26.411 0.413 -5.539 1.00 68.12 95 ALA A CA 1
ATOM 757 C C . ALA A 1 95 ? 25.208 0.402 -6.495 1.00 68.12 95 ALA A C 1
ATOM 759 O O . ALA A 1 95 ? 24.441 -0.564 -6.513 1.00 68.12 95 ALA A O 1
ATOM 760 N N . THR A 1 96 ? 25.023 1.509 -7.211 1.00 53.81 96 THR A N 1
ATOM 761 C CA . THR A 1 96 ? 24.059 1.660 -8.311 1.00 53.81 96 THR A CA 1
ATOM 762 C C . THR A 1 96 ? 24.694 1.272 -9.627 1.00 53.81 96 THR A C 1
ATOM 764 O O . THR A 1 96 ? 25.839 1.736 -9.841 1.00 53.81 96 THR A O 1
#

Foldseek 3Di:
DVVVVVVVVVVVVVVVVVVCCCVPPPVCVQPDPCVVDPDDPVDDDPDDDDGPVCVVLVVQLVVDPDNVNSVVSSVCVVVVVVCVVVPDPDPDDDDD